Protein AF-A0A933GRR5-F1 (afdb_monomer)

Nearest PDB structures (foldseek):
  1h8l-assembly1_A  TM=8.461E-01  e=1.495E+00  Lophonetta specularioides
  5hk5-assembly1_F-2  TM=4.203E-01  e=5.471E+00  Mus musculus
  5hk5-assembly4_H  TM=4.155E-01  e=7.004E+00  Mus musculus

pLDDT: mean 93.27, std 5.37, range [61.72, 97.06]

Solvent-accessible surface area (backbone atoms only — not comparable to full-atom values): 4904 Å² total; per-residue (Å²): 138,88,86,86,87,85,88,71,98,61,92,81,66,62,77,70,59,97,89,41,72,70,68,82,89,70,70,60,47,79,46,74,50,74,47,83,53,99,64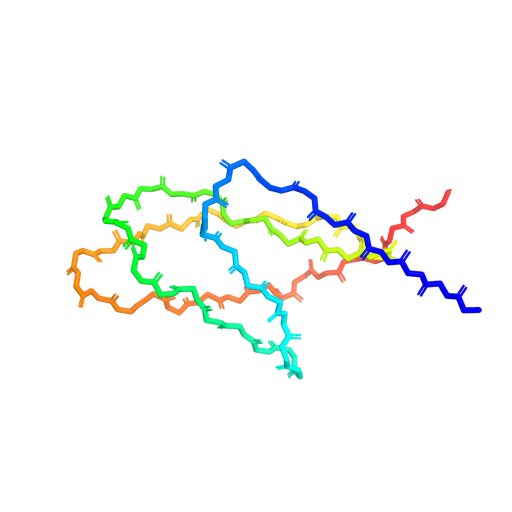,36,44,73,46,77,43,82,46,70,41,54,78,97,61,86,78,90,81,81,93,81,88,82,46,69,47,86,130

Secondary structure (DSSP, 8-state):
--------SSS-----BTTB----SPPSEEEEEEE--SSBPPEEEEEEEPTT-----------BPP-

Sequence (67 aa):
MRGHIVVVETPYFAATERGRFEIAGVPAGAYRLTFWHPTLSPAFLDVVVESGGVTDVAFRDLSPREE

Radius of gyration: 13.26 Å; Cα contacts (8 Å, |Δi|>4): 69; chains: 1; bounding box: 36×20×31 Å

Structure (mmCIF, N/CA/C/O backbone):
data_AF-A0A933GRR5-F1
#
_entry.id   AF-A0A933GRR5-F1
#
loop_
_atom_site.group_PDB
_atom_site.id
_atom_site.type_symbol
_atom_site.label_atom_id
_atom_site.label_alt_id
_atom_site.label_comp_id
_atom_site.label_asym_id
_atom_site.label_entity_id
_atom_site.label_seq_id
_atom_site.pdbx_PDB_ins_code
_atom_site.Cartn_x
_atom_site.Cartn_y
_atom_site.Cartn_z
_atom_site.occupancy
_atom_site.B_iso_or_equiv
_atom_site.auth_seq_id
_atom_site.auth_comp_id
_atom_site.auth_asym_id
_atom_site.auth_atom_id
_atom_site.pdbx_PDB_model_num
ATOM 1 N N . MET A 1 1 ? 23.252 -7.813 -10.364 1.00 75.75 1 MET A N 1
ATOM 2 C CA . MET A 1 1 ? 22.098 -7.861 -9.437 1.00 75.75 1 MET A CA 1
ATOM 3 C C . MET A 1 1 ? 21.649 -6.435 -9.159 1.00 75.75 1 MET A C 1
ATOM 5 O O . MET A 1 1 ? 22.516 -5.576 -9.065 1.00 75.75 1 MET A O 1
ATOM 9 N N . ARG A 1 2 ? 20.339 -6.172 -9.069 1.00 86.25 2 ARG A N 1
ATOM 10 C CA . ARG A 1 2 ? 19.788 -4.880 -8.624 1.00 86.25 2 ARG A CA 1
ATOM 11 C C . ARG A 1 2 ? 18.969 -5.131 -7.358 1.00 86.25 2 ARG A C 1
ATOM 13 O O . ARG A 1 2 ? 18.187 -6.075 -7.336 1.00 86.25 2 ARG A O 1
ATOM 20 N N . GLY A 1 3 ? 19.196 -4.332 -6.322 1.00 90.12 3 GLY A N 1
ATOM 21 C CA . GLY A 1 3 ? 18.407 -4.327 -5.092 1.00 90.12 3 GLY A CA 1
ATOM 22 C C . GLY A 1 3 ? 17.685 -2.993 -4.968 1.00 90.12 3 GLY A C 1
ATOM 23 O O . GLY A 1 3 ? 18.231 -1.963 -5.363 1.00 90.12 3 GLY A O 1
ATOM 24 N N . HIS A 1 4 ? 16.466 -3.016 -4.443 1.00 92.56 4 HIS A N 1
ATOM 25 C CA . HIS A 1 4 ? 15.660 -1.821 -4.241 1.00 92.56 4 HIS A CA 1
ATOM 26 C C . HIS A 1 4 ? 15.236 -1.733 -2.781 1.00 92.56 4 HIS A C 1
ATOM 28 O O . HIS A 1 4 ? 14.829 -2.733 -2.194 1.00 92.56 4 HIS A O 1
ATOM 34 N N . ILE A 1 5 ? 15.337 -0.534 -2.213 1.00 92.56 5 ILE A N 1
ATOM 35 C CA . ILE A 1 5 ? 14.893 -0.223 -0.856 1.00 92.56 5 ILE A CA 1
ATOM 36 C C . ILE A 1 5 ? 13.862 0.893 -0.976 1.00 92.56 5 ILE A C 1
ATOM 38 O O . ILE A 1 5 ? 14.128 1.913 -1.612 1.00 92.56 5 ILE A O 1
ATOM 42 N N . VAL A 1 6 ? 12.697 0.686 -0.370 1.00 93.19 6 VAL A N 1
ATOM 43 C CA . VAL A 1 6 ? 11.644 1.695 -0.240 1.00 93.19 6 VAL A CA 1
ATOM 44 C C . VAL A 1 6 ? 11.490 1.986 1.242 1.00 93.19 6 VAL A C 1
ATOM 46 O O . VAL A 1 6 ? 11.283 1.069 2.033 1.00 93.19 6 VAL A O 1
ATOM 49 N N . VAL A 1 7 ? 11.621 3.255 1.612 1.00 94.25 7 VAL A N 1
A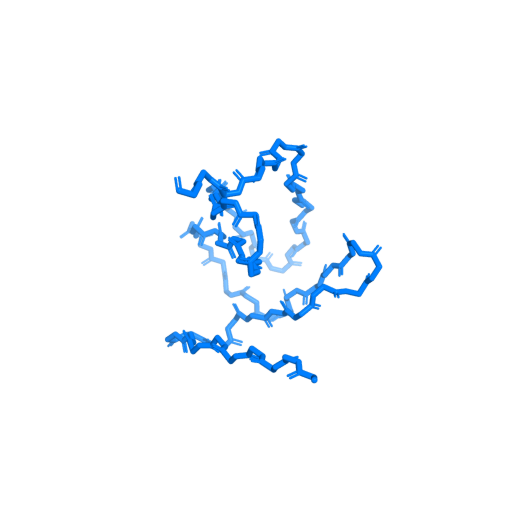TOM 50 C CA . VAL A 1 7 ? 11.412 3.720 2.984 1.00 94.25 7 VAL A CA 1
ATOM 51 C C . VAL A 1 7 ? 10.041 4.376 3.042 1.00 94.25 7 VAL A C 1
ATOM 53 O O . VAL A 1 7 ? 9.734 5.237 2.219 1.00 94.25 7 VAL A O 1
ATOM 56 N N . VAL A 1 8 ? 9.219 3.945 3.994 1.00 93.81 8 VAL A N 1
ATOM 57 C CA . VAL A 1 8 ? 7.874 4.477 4.231 1.00 93.81 8 VAL A CA 1
ATOM 58 C C . VAL A 1 8 ? 7.782 5.019 5.652 1.00 93.81 8 VAL A C 1
ATOM 60 O O . VAL A 1 8 ? 8.411 4.493 6.567 1.00 93.81 8 VAL A O 1
ATOM 63 N N . GLU A 1 9 ? 6.994 6.073 5.838 1.00 93.19 9 GLU A N 1
ATOM 64 C CA . GLU A 1 9 ? 6.834 6.745 7.137 1.00 93.19 9 GLU A CA 1
ATOM 65 C C . GLU A 1 9 ? 5.816 6.048 8.053 1.00 93.19 9 GLU A C 1
ATOM 67 O O . GLU A 1 9 ? 5.692 6.395 9.225 1.00 93.19 9 GLU A O 1
ATOM 72 N N . THR A 1 10 ? 5.072 5.069 7.531 1.00 93.25 10 THR A N 1
ATOM 73 C CA . THR A 1 10 ? 3.996 4.382 8.257 1.00 93.25 10 THR A CA 1
ATOM 74 C C . THR A 1 10 ? 4.289 2.888 8.391 1.00 93.25 10 THR A C 1
ATOM 76 O O . THR A 1 10 ? 4.947 2.316 7.520 1.00 93.25 10 THR A O 1
ATOM 79 N N . PRO A 1 11 ? 3.770 2.217 9.435 1.00 95.50 11 PRO A N 1
ATOM 80 C CA . PRO A 1 11 ? 3.898 0.767 9.564 1.00 95.50 11 PRO A CA 1
ATOM 81 C C . PRO A 1 11 ? 2.979 -0.008 8.601 1.00 95.50 11 PRO A C 1
ATOM 83 O O . PRO A 1 11 ? 3.069 -1.230 8.532 1.00 95.50 11 PRO A O 1
ATOM 86 N N . TYR A 1 12 ? 2.093 0.673 7.867 1.00 96.31 12 TYR A N 1
ATOM 87 C CA . TYR A 1 12 ? 1.075 0.058 7.016 1.00 96.31 12 TYR A CA 1
ATOM 88 C C . TYR A 1 12 ? 1.582 -0.075 5.579 1.00 96.31 12 TYR A C 1
ATOM 90 O O . TYR A 1 12 ? 1.270 0.734 4.705 1.00 96.31 12 TYR A O 1
ATOM 98 N N . PHE A 1 13 ? 2.390 -1.103 5.337 1.00 96.25 13 PHE A N 1
ATOM 99 C CA . PHE A 1 13 ? 2.910 -1.428 4.013 1.00 96.25 13 PHE A CA 1
ATOM 100 C C . PHE A 1 13 ? 2.953 -2.939 3.800 1.00 96.25 13 PHE A C 1
ATOM 102 O O . PHE A 1 13 ? 3.013 -3.718 4.749 1.00 96.25 13 PHE A O 1
ATOM 109 N N . ALA A 1 14 ? 2.958 -3.349 2.537 1.00 96.38 14 ALA A N 1
ATOM 110 C CA . ALA A 1 14 ? 3.128 -4.739 2.152 1.00 96.38 14 ALA A CA 1
ATOM 111 C C . ALA A 1 14 ? 3.911 -4.831 0.843 1.00 96.38 14 ALA A C 1
ATOM 113 O O . ALA A 1 14 ? 3.751 -4.001 -0.054 1.00 96.38 14 ALA A O 1
ATOM 114 N N . ALA A 1 15 ? 4.744 -5.863 0.729 1.00 94.50 15 ALA A N 1
ATOM 115 C CA . ALA A 1 15 ? 5.298 -6.271 -0.551 1.00 94.50 15 ALA A CA 1
ATOM 116 C C . ALA A 1 15 ? 4.276 -7.149 -1.277 1.00 94.50 15 ALA A C 1
ATOM 118 O O . ALA A 1 15 ? 3.627 -8.001 -0.672 1.00 94.50 15 ALA A O 1
ATOM 119 N N . THR A 1 16 ? 4.138 -6.947 -2.581 1.00 94.94 16 THR A N 1
ATOM 120 C CA . THR A 1 16 ? 3.237 -7.756 -3.394 1.00 94.94 16 THR A CA 1
ATOM 121 C C . THR A 1 16 ? 3.835 -9.140 -3.654 1.00 94.94 16 THR A C 1
ATOM 123 O O . THR A 1 16 ? 4.969 -9.256 -4.116 1.00 94.94 16 THR A O 1
ATOM 126 N N . GLU A 1 17 ? 3.042 -10.190 -3.458 1.00 94.94 17 GLU A N 1
ATOM 127 C CA . GLU A 1 17 ? 3.359 -11.559 -3.857 1.00 94.94 17 GLU A CA 1
ATOM 128 C C . GLU A 1 17 ? 2.431 -11.985 -5.003 1.00 94.94 17 GLU A C 1
ATOM 130 O O . GLU A 1 17 ? 1.211 -12.038 -4.855 1.00 94.94 17 GLU A O 1
ATOM 135 N N . ARG A 1 18 ? 2.997 -12.272 -6.185 1.00 93.56 18 ARG A N 1
ATOM 136 C CA . ARG A 1 18 ? 2.240 -12.691 -7.389 1.00 93.56 18 ARG A CA 1
ATOM 137 C C . ARG A 1 18 ? 1.044 -11.774 -7.717 1.00 93.56 18 ARG A C 1
ATOM 139 O O . ARG A 1 18 ? -0.031 -12.247 -8.081 1.00 93.56 18 ARG A O 1
ATOM 146 N N . GLY A 1 19 ? 1.233 -10.462 -7.572 1.00 92.88 19 GLY A N 1
ATOM 147 C CA . GLY A 1 19 ? 0.197 -9.454 -7.832 1.00 92.88 19 GLY A CA 1
ATOM 148 C C . GLY A 1 19 ? -0.815 -9.244 -6.698 1.00 92.88 19 GLY A C 1
ATOM 149 O O . GLY A 1 19 ? -1.723 -8.438 -6.861 1.00 92.88 19 GLY A O 1
ATOM 150 N N . ARG A 1 20 ? -0.677 -9.935 -5.559 1.00 96.12 20 ARG A N 1
ATOM 151 C CA . ARG A 1 20 ? -1.559 -9.801 -4.390 1.00 96.12 20 ARG A CA 1
ATOM 152 C C . ARG A 1 20 ? -0.818 -9.184 -3.214 1.00 96.12 20 ARG A C 1
ATOM 154 O O . ARG A 1 20 ? 0.386 -9.375 -3.072 1.00 96.12 20 ARG A O 1
ATOM 161 N N . PHE A 1 21 ? -1.533 -8.454 -2.373 1.00 96.38 21 PHE A N 1
ATOM 162 C CA . PHE A 1 21 ? -1.002 -7.881 -1.142 1.00 96.38 21 PHE A CA 1
ATOM 163 C C . PHE A 1 21 ? -2.101 -7.851 -0.081 1.00 96.38 21 PHE A C 1
ATOM 165 O O . PHE A 1 21 ? -3.284 -7.852 -0.414 1.00 96.38 21 PHE A O 1
ATOM 172 N N . GLU A 1 22 ? -1.698 -7.800 1.182 1.00 96.25 22 GLU A N 1
ATOM 173 C CA . GLU A 1 22 ? -2.592 -7.628 2.321 1.00 96.25 22 GLU A CA 1
ATOM 174 C C . GLU A 1 22 ? -1.914 -6.684 3.315 1.00 96.25 22 GLU A C 1
ATOM 176 O O . GLU A 1 22 ? -0.736 -6.857 3.627 1.00 96.25 22 GLU A O 1
ATOM 181 N N . ILE A 1 23 ? -2.641 -5.670 3.787 1.00 96.00 23 ILE A N 1
ATOM 182 C CA . ILE A 1 23 ? -2.184 -4.767 4.847 1.00 96.00 23 ILE A CA 1
ATOM 18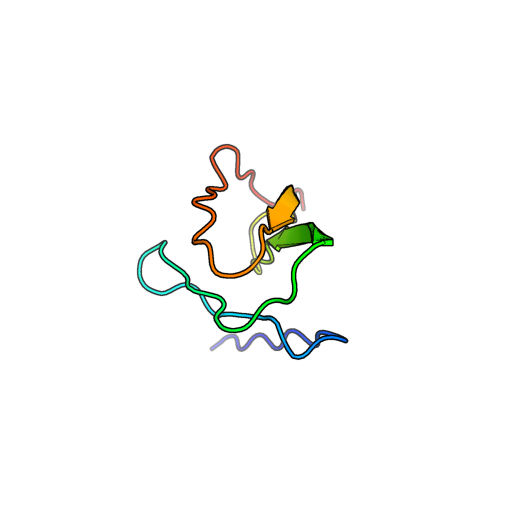3 C C . ILE A 1 23 ? -3.172 -4.914 6.000 1.00 96.00 23 ILE A C 1
ATOM 185 O O . ILE A 1 23 ? -4.295 -4.420 5.934 1.00 96.00 23 ILE A O 1
ATOM 189 N N . ALA A 1 24 ? -2.763 -5.629 7.045 1.00 95.31 24 ALA A N 1
ATOM 190 C CA . ALA A 1 24 ? -3.607 -5.897 8.201 1.00 95.31 24 ALA A CA 1
ATOM 191 C C . ALA A 1 24 ? -3.526 -4.774 9.247 1.00 95.31 24 ALA A C 1
ATOM 193 O O . ALA A 1 24 ? -2.525 -4.065 9.355 1.00 95.31 24 ALA A O 1
ATOM 194 N N . GLY A 1 25 ? -4.581 -4.642 10.056 1.00 94.81 25 GLY A N 1
ATOM 195 C CA . GLY A 1 25 ? -4.594 -3.748 11.218 1.00 94.81 25 GLY A CA 1
ATOM 196 C C . GLY A 1 25 ? -4.632 -2.255 10.887 1.00 94.81 25 GLY A C 1
ATOM 197 O O . GLY A 1 25 ? -4.299 -1.446 11.750 1.00 94.81 25 GLY A O 1
ATOM 198 N N . VAL A 1 26 ? -5.027 -1.880 9.665 1.00 95.31 26 VAL A N 1
ATOM 199 C CA . VAL A 1 26 ? -5.214 -0.474 9.288 1.00 95.31 26 VAL A CA 1
ATOM 200 C C . VAL A 1 26 ? -6.408 0.099 10.068 1.00 95.31 26 VAL A C 1
ATOM 202 O O . VAL A 1 26 ? -7.499 -0.472 10.001 1.00 95.31 26 VAL A O 1
ATOM 205 N N . PRO A 1 27 ? -6.235 1.195 10.828 1.00 95.81 27 PRO A N 1
ATOM 206 C CA . PRO A 1 27 ? -7.339 1.853 11.517 1.00 95.81 27 PRO A CA 1
ATOM 207 C C . PRO A 1 27 ? -8.400 2.363 10.539 1.00 95.81 27 PRO A C 1
ATOM 209 O O . PRO A 1 27 ? -8.117 2.604 9.369 1.00 95.81 27 PRO A O 1
ATOM 212 N N . ALA A 1 28 ? -9.624 2.572 11.023 1.00 96.62 28 ALA A N 1
ATOM 213 C CA . ALA A 1 28 ? -10.674 3.157 10.197 1.00 96.62 28 ALA A CA 1
ATOM 214 C C . ALA A 1 28 ? -10.332 4.609 9.823 1.00 96.62 28 ALA A C 1
ATOM 216 O O . ALA A 1 28 ? -9.936 5.401 10.683 1.00 96.62 28 ALA A O 1
ATOM 217 N N . GLY A 1 29 ? -10.515 4.970 8.554 1.00 96.38 29 GLY A N 1
ATOM 218 C CA . GLY A 1 29 ? -10.162 6.294 8.049 1.00 96.38 29 GLY A CA 1
ATOM 219 C C . GLY A 1 29 ? -10.068 6.366 6.528 1.00 96.38 29 GLY A C 1
ATOM 220 O O . GLY A 1 29 ? -10.168 5.359 5.830 1.00 96.38 29 GLY A O 1
ATOM 221 N N . ALA A 1 30 ? -9.878 7.581 6.013 1.00 97.06 30 ALA A N 1
ATOM 222 C CA . ALA A 1 30 ? -9.585 7.818 4.604 1.00 97.06 30 ALA A CA 1
ATOM 223 C C . ALA A 1 30 ? -8.067 7.878 4.394 1.00 97.06 30 ALA A C 1
ATOM 225 O O . ALA A 1 30 ? -7.371 8.635 5.073 1.00 97.06 30 ALA A O 1
ATOM 226 N N . TYR A 1 31 ? -7.566 7.100 3.440 1.00 96.00 31 TYR A N 1
ATOM 227 C CA . TYR A 1 31 ? -6.144 6.966 3.145 1.00 96.00 31 TYR A CA 1
ATOM 228 C C . TYR A 1 31 ? -5.881 7.071 1.649 1.00 96.00 31 TYR A C 1
ATOM 230 O O . TYR A 1 31 ? -6.751 6.813 0.819 1.00 96.00 31 TYR A O 1
ATOM 238 N N . ARG A 1 32 ? -4.632 7.391 1.310 1.00 95.94 32 ARG A N 1
ATOM 239 C CA . ARG A 1 32 ? -4.105 7.255 -0.044 1.00 95.94 32 ARG A CA 1
ATOM 240 C C . ARG A 1 32 ? -3.139 6.083 -0.091 1.00 95.94 32 ARG A C 1
ATOM 242 O O . ARG A 1 32 ? -2.031 6.158 0.439 1.00 95.94 32 ARG A O 1
ATOM 249 N N . LEU A 1 33 ? -3.552 5.010 -0.749 1.00 95.81 33 LEU A N 1
ATOM 250 C CA . LEU A 1 33 ? -2.685 3.883 -1.042 1.00 95.81 33 LEU A CA 1
ATOM 251 C C . LEU A 1 33 ? -1.716 4.272 -2.162 1.00 95.81 33 LEU A C 1
ATOM 253 O O . LEU A 1 33 ? -2.131 4.776 -3.205 1.00 95.81 33 LEU A O 1
ATOM 257 N N . THR A 1 34 ? -0.426 4.030 -1.943 1.00 95.81 34 THR A N 1
ATOM 258 C CA . THR A 1 34 ? 0.635 4.328 -2.911 1.00 95.81 34 THR A CA 1
ATOM 259 C C . THR A 1 34 ? 1.261 3.031 -3.397 1.00 95.81 34 THR A C 1
ATOM 261 O O . THR A 1 34 ? 1.774 2.247 -2.601 1.00 95.81 34 THR A O 1
ATOM 264 N N . PHE A 1 35 ? 1.244 2.821 -4.708 1.00 95.81 35 PHE A N 1
ATOM 265 C CA . PHE A 1 35 ? 1.967 1.743 -5.366 1.00 95.81 35 PHE A CA 1
ATOM 266 C C . PHE A 1 35 ?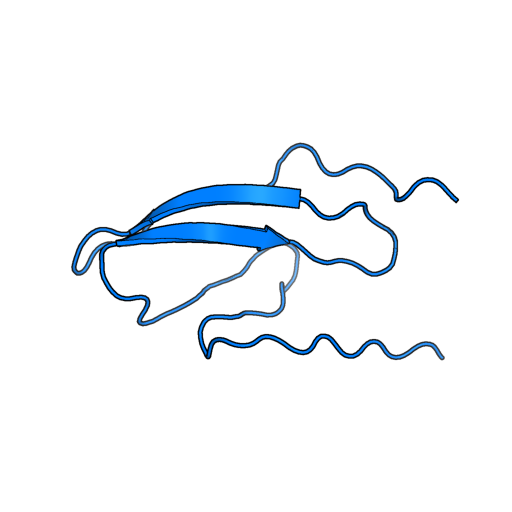 3.332 2.240 -5.839 1.00 95.81 35 PHE A C 1
ATOM 268 O O . PHE A 1 35 ? 3.440 3.274 -6.505 1.00 95.81 35 PHE A O 1
ATOM 275 N N . TRP A 1 36 ? 4.373 1.470 -5.530 1.00 95.06 36 TRP A N 1
ATOM 276 C CA . TRP A 1 36 ? 5.732 1.727 -5.985 1.00 95.06 36 TRP A CA 1
ATOM 277 C C . TRP A 1 36 ? 6.308 0.501 -6.694 1.00 95.06 36 TRP A C 1
ATOM 279 O O . TRP A 1 36 ? 6.160 -0.630 -6.234 1.00 95.06 36 TRP A O 1
ATOM 289 N N . HIS A 1 37 ? 7.021 0.744 -7.794 1.00 94.56 37 HIS A N 1
ATOM 290 C CA . HIS A 1 37 ? 7.776 -0.263 -8.532 1.00 94.56 37 HIS A CA 1
ATOM 291 C C . HIS A 1 37 ? 9.012 0.391 -9.175 1.00 94.56 37 HIS A C 1
ATOM 293 O O . HIS A 1 37 ? 8.949 1.565 -9.547 1.00 94.56 37 HIS A O 1
ATOM 299 N N . PRO A 1 38 ? 10.136 -0.325 -9.362 1.00 93.19 38 PRO A N 1
ATOM 300 C CA . PRO A 1 38 ? 11.342 0.265 -9.945 1.00 93.19 38 PRO A CA 1
ATOM 301 C C . PRO A 1 38 ? 11.181 0.737 -11.398 1.00 93.19 38 PRO A C 1
ATOM 303 O O . PRO A 1 38 ? 11.825 1.709 -11.785 1.00 93.19 38 PRO A O 1
ATOM 306 N N . THR A 1 39 ? 10.343 0.066 -12.196 1.00 93.31 39 THR A N 1
ATOM 307 C CA . THR A 1 39 ? 10.179 0.333 -13.643 1.00 93.31 39 THR A CA 1
ATOM 308 C C . THR A 1 39 ? 8.807 0.877 -14.041 1.00 93.31 39 THR A C 1
ATOM 310 O O . THR A 1 39 ? 8.614 1.234 -15.200 1.00 93.31 39 THR A O 1
ATOM 313 N N . LEU A 1 40 ? 7.841 0.906 -13.118 1.00 95.19 40 LEU A N 1
ATOM 314 C CA . LEU A 1 40 ? 6.510 1.450 -13.392 1.00 95.19 40 LEU A CA 1
ATOM 315 C C . LEU A 1 40 ? 6.397 2.836 -12.770 1.00 95.19 40 LEU A C 1
ATOM 317 O O . LEU A 1 40 ? 7.063 3.152 -11.779 1.00 95.19 40 LEU A O 1
ATOM 321 N N . SER A 1 41 ? 5.538 3.655 -13.357 1.00 94.88 41 SER A N 1
ATOM 322 C CA . SER A 1 41 ? 5.150 4.926 -12.770 1.00 94.88 41 SER A CA 1
ATOM 323 C C . SER A 1 41 ? 4.426 4.683 -11.437 1.00 94.88 41 SER A C 1
ATOM 325 O O . SER A 1 41 ? 3.680 3.705 -11.320 1.00 94.88 41 SER A O 1
ATOM 327 N N . PRO A 1 42 ? 4.637 5.537 -10.418 1.00 93.94 42 PRO A N 1
ATOM 328 C CA . PRO A 1 42 ? 3.858 5.478 -9.187 1.00 93.94 42 PRO A CA 1
ATOM 329 C C . PRO A 1 42 ? 2.365 5.583 -9.493 1.00 93.94 42 PRO A C 1
ATOM 331 O O . PRO A 1 42 ? 1.963 6.371 -10.349 1.00 93.94 42 PRO A O 1
ATOM 334 N N . ALA A 1 43 ? 1.555 4.822 -8.766 1.00 95.56 43 ALA A N 1
ATOM 335 C CA . ALA A 1 43 ? 0.104 4.906 -8.849 1.00 95.56 43 ALA A CA 1
ATOM 336 C C . ALA A 1 43 ? -0.484 5.160 -7.462 1.00 95.56 43 ALA A C 1
ATOM 338 O O . ALA A 1 43 ? 0.071 4.734 -6.447 1.00 95.56 43 ALA A O 1
ATOM 339 N N . PHE A 1 44 ? -1.611 5.863 -7.430 1.00 95.69 44 PHE A N 1
ATOM 340 C CA . PHE A 1 44 ? -2.273 6.279 -6.200 1.00 95.69 44 PHE A CA 1
ATOM 341 C C . PHE A 1 44 ? -3.739 5.878 -6.248 1.00 95.69 44 PHE A C 1
ATOM 343 O O . PHE A 1 44 ? -4.372 5.970 -7.298 1.00 95.69 44 PHE A O 1
ATOM 350 N N . LEU A 1 45 ? -4.268 5.446 -5.111 1.00 96.31 45 LEU A N 1
ATOM 351 C CA . LEU A 1 45 ? -5.674 5.108 -4.959 1.00 96.31 45 LEU A CA 1
ATOM 352 C C . LEU A 1 45 ? -6.177 5.664 -3.631 1.00 96.31 45 LEU A C 1
ATOM 354 O O . LEU A 1 45 ? -5.635 5.336 -2.576 1.00 96.31 45 LEU A O 1
ATOM 358 N N . ASP A 1 46 ? -7.212 6.493 -3.686 1.00 97.00 46 ASP A N 1
ATOM 359 C CA . ASP A 1 46 ? -7.900 6.947 -2.483 1.00 97.00 46 ASP A CA 1
ATOM 360 C C . ASP A 1 46 ? -8.851 5.831 -2.014 1.00 97.00 46 ASP A C 1
ATOM 362 O O . ASP A 1 46 ? -9.635 5.293 -2.798 1.00 97.00 46 ASP A O 1
ATOM 366 N N . VAL A 1 47 ? -8.744 5.445 -0.742 1.00 96.06 47 VAL A N 1
ATOM 367 C CA . VAL A 1 47 ? -9.478 4.327 -0.136 1.00 96.06 47 VAL A CA 1
ATOM 368 C C . VAL A 1 47 ? -10.021 4.731 1.231 1.00 96.06 47 VAL A C 1
ATOM 370 O O . VAL A 1 47 ? -9.369 5.451 1.986 1.00 96.06 47 VAL A O 1
ATOM 373 N N . VAL A 1 48 ? -11.220 4.256 1.559 1.00 96.25 48 VAL A N 1
ATOM 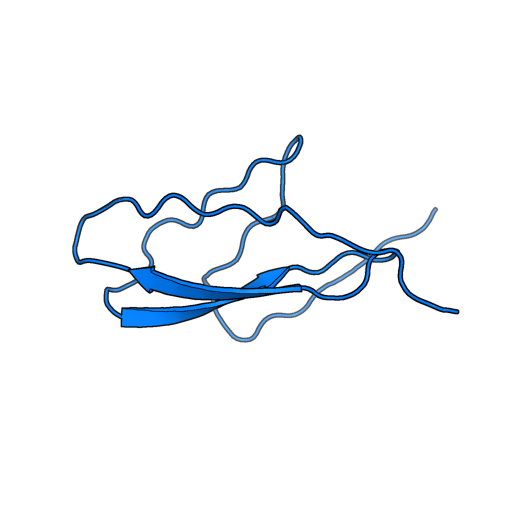374 C CA . VAL A 1 48 ? -11.821 4.408 2.888 1.00 96.25 48 VAL A CA 1
ATOM 375 C C . VAL A 1 48 ? -11.836 3.042 3.556 1.00 96.25 48 VAL A C 1
ATOM 377 O O . VAL A 1 48 ? -12.434 2.107 3.030 1.00 96.25 48 VAL A O 1
ATOM 380 N N . VAL A 1 49 ? -11.164 2.934 4.699 1.00 96.00 4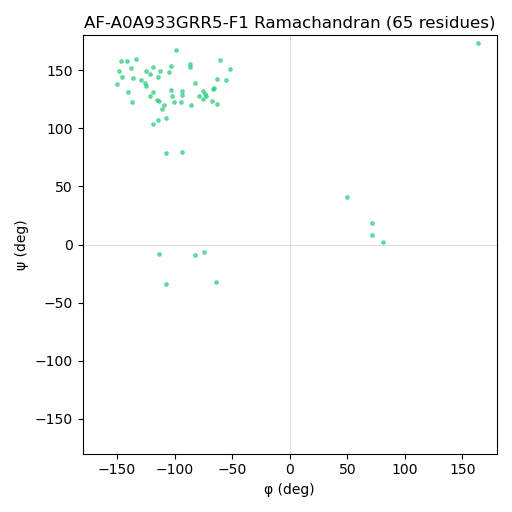9 VAL A N 1
ATOM 381 C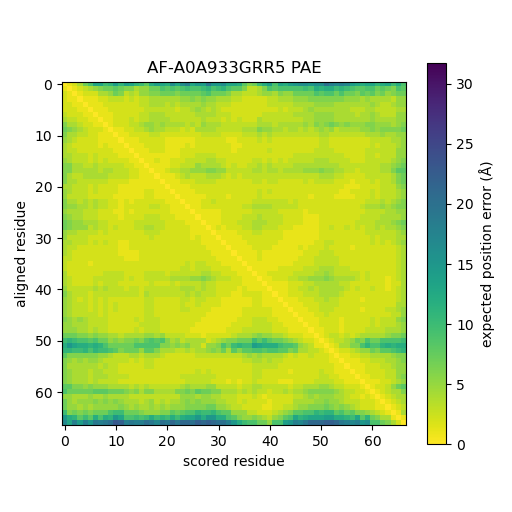 CA . VAL A 1 49 ? -11.149 1.727 5.528 1.00 96.00 49 VAL A CA 1
ATOM 382 C C . VAL A 1 49 ? -12.230 1.860 6.591 1.00 96.00 49 VAL A C 1
ATOM 384 O O . VAL A 1 49 ? -12.230 2.810 7.378 1.00 96.00 49 VAL A O 1
ATOM 387 N N . GLU A 1 50 ? -13.154 0.904 6.612 1.00 93.56 50 GLU A N 1
ATOM 388 C CA . GLU A 1 50 ? -14.196 0.810 7.633 1.00 93.56 50 GLU A CA 1
ATOM 389 C C . GLU A 1 50 ? -13.702 0.037 8.862 1.00 93.56 50 GLU A C 1
ATOM 391 O O . GLU A 1 50 ? -12.826 -0.825 8.784 1.00 93.56 50 GLU A O 1
ATOM 396 N N . SER A 1 51 ? -14.280 0.332 10.028 1.00 92.25 51 SER A N 1
ATOM 397 C CA . SER A 1 51 ? -13.909 -0.339 11.276 1.00 92.25 51 SER A CA 1
ATOM 398 C C . SER A 1 51 ? -14.230 -1.835 11.222 1.00 92.25 51 SER A C 1
ATOM 400 O O . SER A 1 51 ? -15.386 -2.216 11.056 1.00 92.25 51 SER A O 1
ATOM 402 N N . GLY A 1 52 ? -13.208 -2.679 11.396 1.00 88.12 52 GLY A N 1
ATOM 403 C CA . GLY A 1 52 ? -13.354 -4.138 11.454 1.00 88.12 52 GLY A CA 1
ATOM 404 C C . GLY A 1 52 ? -13.700 -4.815 10.121 1.00 88.12 52 GLY A C 1
ATOM 405 O O . GLY A 1 52 ? -13.995 -6.008 10.125 1.00 88.12 52 GLY A O 1
ATOM 406 N N . GLY A 1 53 ? -13.678 -4.076 9.007 1.00 89.06 53 GLY A N 1
ATOM 407 C CA . GLY A 1 53 ? -13.975 -4.588 7.668 1.00 89.06 53 GLY A CA 1
ATOM 408 C C . GLY A 1 53 ? -12.728 -4.916 6.843 1.00 89.06 53 GLY A C 1
ATOM 409 O O . GLY A 1 53 ? -11.612 -4.521 7.177 1.00 89.06 53 GLY A O 1
ATOM 410 N N . VAL A 1 54 ? -12.942 -5.622 5.731 1.00 92.75 54 VAL A N 1
ATOM 411 C CA . VAL A 1 54 ? -11.952 -5.798 4.658 1.00 92.75 54 VAL A CA 1
ATOM 412 C C . VAL A 1 54 ? -12.341 -4.879 3.508 1.00 92.75 54 VAL A C 1
ATOM 414 O O . VAL A 1 54 ? -13.504 -4.842 3.109 1.00 92.75 54 VAL A O 1
ATOM 417 N N . THR A 1 55 ? -11.370 -4.147 2.969 1.00 95.31 55 THR A N 1
ATOM 418 C CA . THR A 1 55 ? -11.573 -3.279 1.808 1.00 95.31 55 THR A CA 1
ATOM 419 C C . THR A 1 55 ? -10.766 -3.815 0.633 1.00 95.31 55 THR A C 1
ATOM 421 O O . THR A 1 55 ? -9.541 -3.706 0.610 1.00 95.31 55 THR A O 1
ATOM 424 N N . ASP A 1 56 ? -11.459 -4.394 -0.347 1.00 95.81 56 ASP A N 1
ATOM 425 C CA . ASP A 1 56 ? -10.845 -4.882 -1.580 1.00 95.81 56 ASP A CA 1
ATOM 426 C C . ASP A 1 56 ? -10.495 -3.724 -2.517 1.00 95.81 56 ASP A C 1
ATOM 428 O O . ASP A 1 56 ? -11.343 -2.916 -2.902 1.00 95.81 56 ASP A O 1
ATOM 432 N N . VAL A 1 57 ? -9.230 -3.668 -2.927 1.00 95.75 57 VAL A N 1
ATOM 433 C CA . VAL A 1 57 ? -8.694 -2.641 -3.824 1.00 95.75 57 VAL A CA 1
ATOM 434 C C . VAL A 1 57 ? -7.760 -3.258 -4.859 1.00 95.75 57 VAL A C 1
ATOM 436 O O . VAL A 1 57 ? -7.124 -4.283 -4.620 1.00 95.75 57 VAL A O 1
ATOM 439 N N . ALA A 1 58 ? -7.657 -2.626 -6.029 1.00 95.38 58 ALA A N 1
ATOM 440 C CA . ALA A 1 58 ? -6.755 -3.068 -7.085 1.00 95.38 58 ALA A CA 1
ATOM 441 C C . ALA A 1 58 ? -6.262 -1.892 -7.932 1.00 95.38 58 ALA A C 1
ATOM 443 O O . ALA A 1 58 ? -7.048 -1.042 -8.346 1.00 95.38 58 ALA A O 1
ATOM 444 N N . PHE A 1 59 ? -4.971 -1.906 -8.263 1.00 94.38 59 PHE A N 1
ATOM 445 C CA . PHE A 1 59 ? -4.406 -1.063 -9.313 1.00 94.38 59 PHE A CA 1
ATOM 446 C C . PHE A 1 59 ? -4.578 -1.772 -10.657 1.00 94.38 59 PHE A C 1
ATOM 448 O O . PHE A 1 59 ? -4.091 -2.889 -10.829 1.00 94.38 59 PHE A O 1
ATOM 455 N N . ARG A 1 60 ? -5.299 -1.148 -11.593 1.00 90.19 60 ARG A N 1
ATOM 456 C CA . ARG A 1 60 ? -5.583 -1.727 -12.921 1.00 90.19 60 ARG A CA 1
ATOM 457 C C . ARG A 1 60 ? -4.808 -1.047 -14.046 1.00 90.19 60 ARG A 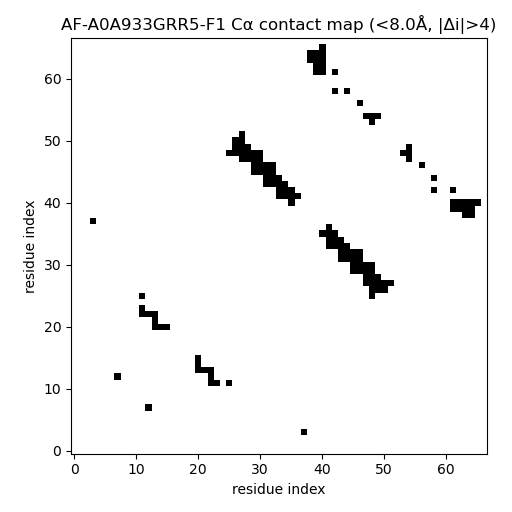C 1
ATOM 459 O O . ARG A 1 60 ? -4.365 -1.728 -14.963 1.00 90.19 60 ARG A O 1
ATOM 466 N N . ASP A 1 61 ? -4.581 0.256 -13.922 1.00 88.81 61 ASP A N 1
ATOM 467 C CA . ASP A 1 61 ? -3.939 1.076 -14.947 1.00 88.81 61 ASP A CA 1
ATOM 468 C C . ASP A 1 61 ? -2.518 1.451 -14.511 1.00 88.81 61 ASP A C 1
ATOM 470 O O . ASP A 1 61 ? -2.262 2.537 -13.992 1.00 88.81 61 ASP A O 1
ATOM 474 N N . LEU A 1 62 ? -1.589 0.504 -14.664 1.00 92.9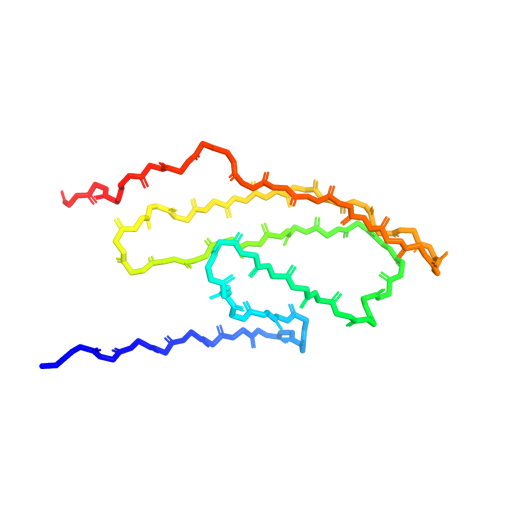4 62 LEU A N 1
ATOM 475 C CA . LEU A 1 62 ? -0.172 0.712 -14.369 1.00 92.94 62 LEU A CA 1
ATOM 476 C C . LEU A 1 62 ? 0.600 0.968 -15.662 1.00 92.94 62 LEU A C 1
ATOM 478 O O . LEU A 1 62 ? 0.624 0.125 -16.558 1.00 92.94 62 LEU A O 1
ATOM 482 N N . SER A 1 63 ? 1.279 2.110 -15.723 1.00 92.75 63 SER A N 1
ATOM 483 C CA . SER A 1 63 ? 2.078 2.508 -16.883 1.00 92.75 63 SER A CA 1
ATOM 484 C C . SER A 1 63 ? 3.574 2.340 -16.609 1.00 92.75 63 SER A C 1
ATOM 486 O O . SER A 1 63 ? 4.012 2.532 -15.469 1.00 92.75 63 SER A O 1
ATOM 488 N N . PRO A 1 64 ? 4.393 2.030 -17.629 1.00 94.25 64 PRO A N 1
ATOM 489 C CA . PRO A 1 64 ? 5.844 2.158 -17.533 1.00 94.25 64 PRO A CA 1
ATOM 490 C C . PRO A 1 64 ? 6.251 3.555 -17.051 1.00 94.25 64 PRO A C 1
ATOM 492 O O . PRO A 1 64 ? 5.533 4.534 -17.268 1.00 94.25 64 PRO A O 1
ATOM 495 N N . ARG A 1 65 ? 7.392 3.655 -16.369 1.00 89.19 65 ARG A N 1
ATOM 496 C CA . ARG A 1 65 ? 8.007 4.956 -16.095 1.00 89.19 65 ARG A CA 1
ATOM 497 C C . ARG A 1 65 ? 8.611 5.483 -17.399 1.00 89.19 65 ARG A C 1
ATOM 499 O O . ARG A 1 65 ? 9.354 4.751 -18.046 1.00 89.19 65 ARG A O 1
ATOM 506 N N . GLU A 1 66 ? 8.263 6.710 -17.779 1.00 78.38 66 GLU A N 1
ATOM 507 C CA . GLU A 1 66 ? 8.936 7.413 -18.878 1.00 78.38 66 GLU A CA 1
ATOM 508 C C . GLU A 1 66 ? 10.385 7.717 -18.457 1.00 78.38 66 GLU A C 1
ATOM 510 O O . GLU A 1 66 ? 10.623 8.099 -17.306 1.00 78.38 66 GLU A O 1
ATOM 515 N N . GLU A 1 67 ? 11.336 7.444 -19.354 1.00 61.72 67 GLU A N 1
ATOM 516 C CA . GLU A 1 67 ? 12.784 7.638 -19.154 1.00 61.72 67 GLU A CA 1
ATOM 517 C C . GLU A 1 67 ? 13.222 9.048 -19.557 1.00 61.72 67 GLU A C 1
ATOM 519 O O . GLU A 1 67 ? 12.761 9.526 -20.620 1.00 61.72 67 GLU A O 1
#

Mean predicted aligned error: 3.48 Å

Foldseek 3Di:
DDDDDDDDPDPQDFDDDPQDTDGPDDAFAWDWDWDDDPFWDIDIDIDGDDPPDDDDDHDDDIHTDDD